Protein AF-A0A7W8VLT5-F1 (afdb_monomer)

Mean predicted aligned error: 17.82 Å

Structure (mmCIF, N/CA/C/O backbone):
data_AF-A0A7W8VLT5-F1
#
_entry.id   AF-A0A7W8VLT5-F1
#
loop_
_atom_site.group_PDB
_atom_site.id
_atom_site.type_symbol
_atom_site.label_atom_id
_atom_site.label_alt_id
_atom_site.label_comp_id
_atom_site.label_asym_id
_atom_site.label_entity_id
_atom_site.label_seq_id
_atom_site.pdbx_PDB_ins_code
_atom_site.Cartn_x
_atom_site.Cartn_y
_atom_site.Cartn_z
_atom_site.occupancy
_atom_site.B_iso_or_equiv
_atom_site.auth_seq_id
_atom_site.auth_comp_id
_atom_site.auth_asym_id
_atom_site.auth_atom_id
_atom_site.pdbx_PDB_model_num
ATOM 1 N N . MET A 1 1 ? -22.967 38.509 36.981 1.00 38.72 1 MET A N 1
ATOM 2 C CA . MET A 1 1 ? -23.270 38.522 35.534 1.00 38.72 1 MET A CA 1
ATOM 3 C C . MET A 1 1 ? -22.953 37.143 34.977 1.00 38.72 1 MET A C 1
ATOM 5 O O . MET A 1 1 ? -21.785 36.813 34.817 1.00 38.72 1 MET A O 1
ATOM 9 N N . SER A 1 2 ? -23.975 36.310 34.803 1.00 44.84 2 SER A N 1
ATOM 10 C CA . SER A 1 2 ? -23.853 34.911 34.379 1.00 44.84 2 SER A CA 1
ATOM 11 C C . SER A 1 2 ? -23.779 34.855 32.852 1.00 44.84 2 SER A C 1
ATOM 13 O O . SER A 1 2 ? -24.691 35.339 32.190 1.00 44.84 2 SER A O 1
ATOM 15 N N . LYS A 1 3 ? -22.697 34.316 32.280 1.00 49.47 3 LYS A N 1
ATOM 16 C CA . LYS A 1 3 ? -22.608 34.055 30.835 1.00 49.47 3 LYS A CA 1
ATOM 17 C C . LYS A 1 3 ? -23.332 32.742 30.539 1.00 49.47 3 LYS A C 1
ATOM 19 O O . LYS A 1 3 ? -22.852 31.683 30.932 1.00 49.47 3 LYS A O 1
ATOM 24 N N . GLU A 1 4 ? -24.483 32.822 29.882 1.00 60.16 4 GLU A N 1
ATOM 25 C CA . GLU A 1 4 ? -25.212 31.660 29.370 1.00 60.16 4 GLU A CA 1
ATOM 26 C C . GLU A 1 4 ? -24.435 31.054 28.193 1.00 60.16 4 GLU A C 1
ATOM 28 O O . GLU A 1 4 ? -24.154 31.725 27.199 1.00 60.16 4 GLU A O 1
ATOM 33 N N . ILE A 1 5 ? -24.034 29.789 28.321 1.00 64.81 5 ILE A N 1
ATOM 34 C CA . ILE A 1 5 ? -23.375 29.035 27.253 1.00 64.81 5 ILE A CA 1
ATOM 35 C C . ILE A 1 5 ? -24.486 28.504 26.347 1.00 64.81 5 ILE A C 1
ATOM 37 O O . ILE A 1 5 ? -25.205 27.584 26.733 1.00 64.81 5 ILE A O 1
ATOM 41 N N . LYS A 1 6 ? -24.647 29.092 25.157 1.00 69.12 6 LYS A N 1
ATOM 42 C CA . LYS A 1 6 ? -25.555 28.560 24.132 1.00 69.12 6 LYS A CA 1
ATOM 43 C C . LYS A 1 6 ? -25.037 27.200 23.659 1.00 69.12 6 LYS A C 1
ATOM 45 O O . LYS A 1 6 ? -23.854 27.061 23.349 1.00 69.12 6 LYS A O 1
ATOM 50 N N . SER A 1 7 ? -25.911 26.197 23.650 1.00 73.94 7 SER A N 1
ATOM 51 C CA . SER A 1 7 ? -25.563 24.837 23.239 1.00 73.94 7 SER A CA 1
ATOM 52 C C . SER A 1 7 ? -25.529 24.728 21.714 1.00 73.94 7 SER A C 1
ATOM 54 O O . SER A 1 7 ? -26.286 25.401 21.019 1.00 73.94 7 SER A O 1
ATOM 56 N N . LEU A 1 8 ? -24.717 23.810 21.184 1.00 71.38 8 LEU A N 1
ATOM 57 C CA . LEU A 1 8 ? -24.671 23.475 19.752 1.00 71.38 8 LEU A CA 1
ATOM 58 C C . LEU A 1 8 ? -26.066 23.101 19.200 1.00 71.38 8 LEU A C 1
ATOM 60 O O . LEU A 1 8 ? -26.375 23.319 18.032 1.00 71.38 8 LEU A O 1
ATOM 64 N N . ALA A 1 9 ? -26.933 22.555 20.057 1.00 78.94 9 ALA A N 1
ATOM 65 C CA . ALA A 1 9 ? -28.315 22.238 19.709 1.00 78.94 9 ALA A CA 1
ATOM 66 C C . ALA A 1 9 ? -29.186 23.490 19.482 1.00 78.94 9 ALA A C 1
ATOM 68 O O . ALA A 1 9 ? -30.119 23.446 18.678 1.00 78.94 9 ALA A O 1
ATOM 69 N N . ASP A 1 10 ? -28.881 24.597 20.162 1.00 76.81 10 ASP A N 1
ATOM 70 C CA . ASP A 1 10 ? -29.600 25.862 20.004 1.00 76.81 10 ASP A CA 1
ATOM 71 C C . ASP A 1 10 ? -29.206 26.555 18.695 1.00 76.81 10 ASP A C 1
ATOM 73 O O . ASP A 1 10 ? -30.084 27.033 17.977 1.00 76.81 10 ASP A O 1
ATOM 77 N N . GLU A 1 11 ? -27.923 26.505 18.313 1.00 76.88 11 GLU A N 1
ATOM 78 C CA . GLU A 1 11 ? -27.463 26.982 16.997 1.00 76.88 11 GLU A CA 1
ATOM 79 C C . GLU A 1 11 ? -28.143 26.232 15.843 1.00 76.88 11 GLU A C 1
ATOM 81 O O . GLU A 1 11 ? -28.586 26.849 14.872 1.00 76.88 11 GLU A O 1
ATOM 86 N N . LEU A 1 12 ? -28.296 24.907 15.957 1.00 73.19 12 LEU A N 1
ATOM 87 C CA . LEU A 1 12 ? -28.980 24.103 14.938 1.00 73.19 12 LEU A CA 1
ATOM 88 C C . LEU A 1 12 ? -30.461 24.482 14.793 1.00 73.19 12 LEU A C 1
ATOM 90 O O . LEU A 1 12 ? -30.980 24.535 13.676 1.00 73.19 12 LEU A O 1
ATOM 94 N N . ARG A 1 13 ? -31.145 24.783 15.903 1.00 74.56 13 ARG A N 1
ATOM 95 C CA . ARG A 1 13 ? -32.545 25.235 15.876 1.00 74.56 13 ARG A CA 1
ATOM 96 C C . ARG A 1 13 ? -32.697 26.621 15.260 1.00 74.56 13 ARG A C 1
ATOM 98 O O . ARG A 1 13 ? -33.650 26.832 14.508 1.00 74.56 13 ARG A O 1
ATOM 105 N N . GLU A 1 14 ? -31.788 27.549 15.551 1.00 76.62 14 GLU A N 1
ATOM 106 C CA . GLU A 1 14 ? -31.815 28.884 14.942 1.00 76.62 14 GLU A CA 1
ATOM 107 C C . GLU A 1 14 ? -31.543 28.823 13.432 1.00 76.62 14 GLU A C 1
ATOM 109 O O . GLU A 1 14 ? -32.277 29.446 12.662 1.00 76.62 14 GLU A O 1
ATOM 114 N N . ALA A 1 15 ? -30.585 28.001 12.987 1.00 73.00 15 ALA A N 1
ATOM 115 C CA . ALA A 1 15 ? -30.282 27.822 11.565 1.00 73.00 15 ALA A CA 1
ATOM 116 C C . ALA A 1 15 ? -31.477 27.270 10.765 1.00 73.00 15 ALA A C 1
ATOM 118 O O . ALA A 1 15 ? -31.729 27.698 9.638 1.00 73.00 15 ALA A O 1
ATOM 119 N N . MET A 1 16 ? -32.256 26.360 11.356 1.00 67.62 16 MET A N 1
ATOM 120 C CA . MET A 1 16 ? -33.453 25.808 10.709 1.00 67.62 16 MET A CA 1
ATOM 121 C C . MET A 1 16 ? -34.634 26.78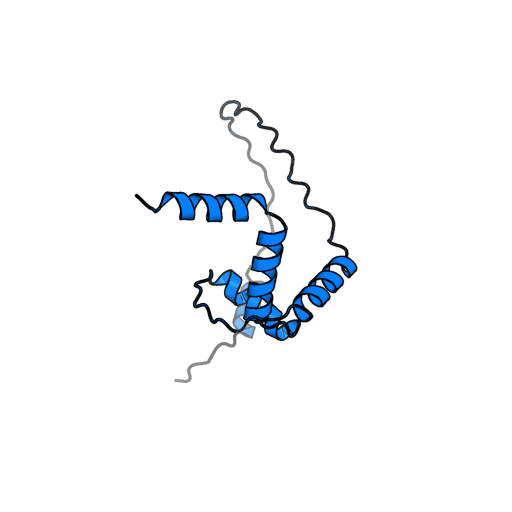4 10.679 1.00 67.62 16 MET A C 1
ATOM 123 O O . MET A 1 16 ? -35.475 26.700 9.788 1.00 67.62 16 MET A O 1
ATOM 127 N N . ARG A 1 17 ? -34.712 27.721 11.630 1.00 70.38 17 ARG A N 1
ATOM 128 C CA . ARG A 1 17 ? -35.792 28.718 11.693 1.00 70.38 17 ARG A CA 1
ATOM 129 C C . ARG A 1 17 ? -35.598 29.867 10.684 1.00 70.38 17 ARG A C 1
ATOM 131 O O . ARG A 1 17 ? -36.544 30.605 10.431 1.00 70.38 17 ARG A O 1
ATOM 138 N N . GLY A 1 18 ? -34.403 30.013 10.103 1.00 51.53 18 GLY A N 1
ATOM 139 C CA . GLY A 1 18 ? -34.009 31.149 9.258 1.00 51.53 18 GLY A CA 1
ATOM 140 C C . GLY A 1 18 ? -34.209 31.013 7.743 1.00 51.53 18 GLY A C 1
ATOM 141 O O . GLY A 1 18 ? -33.716 31.871 7.018 1.00 51.53 18 GLY A O 1
ATOM 142 N N . SER A 1 19 ? -34.890 29.982 7.233 1.00 44.44 19 SER A N 1
ATOM 143 C CA . SER A 1 19 ? -35.166 29.870 5.788 1.00 44.44 19 SER A CA 1
ATOM 144 C C . SER A 1 19 ? -36.626 30.209 5.469 1.00 44.44 19 SER A C 1
ATOM 146 O O . SER A 1 19 ? -37.488 29.350 5.652 1.00 44.44 19 SER A O 1
ATOM 148 N N . PRO A 1 20 ? -36.937 31.430 4.996 1.00 46.47 20 PRO A N 1
ATOM 149 C CA . PRO A 1 20 ? -38.191 31.684 4.314 1.00 46.47 20 PRO A CA 1
ATOM 150 C C . PRO A 1 20 ? -38.151 31.105 2.893 1.00 46.47 20 PRO A C 1
ATOM 152 O O . PRO A 1 20 ? -37.177 31.221 2.152 1.00 46.47 20 PRO A O 1
ATOM 155 N N . GLU A 1 21 ? -39.252 30.446 2.579 1.00 44.56 21 GLU A N 1
ATOM 156 C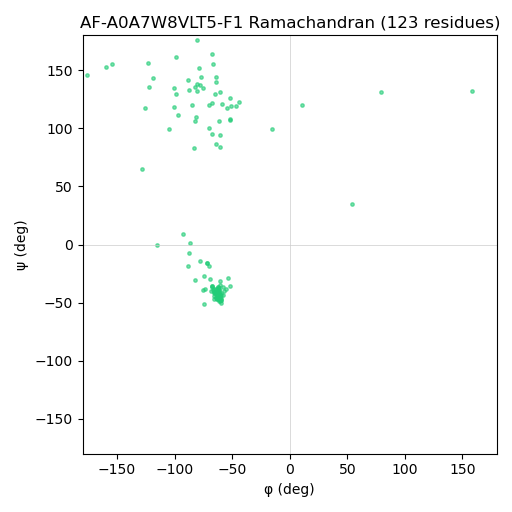 CA . GLU A 1 21 ? -39.667 29.873 1.307 1.00 44.56 21 GLU A CA 1
ATOM 157 C C . GLU A 1 21 ? -39.940 30.960 0.239 1.00 44.56 21 GLU A C 1
ATOM 159 O O . GLU A 1 21 ? -40.348 32.065 0.591 1.00 44.56 21 GLU A O 1
ATOM 164 N N . ASN A 1 22 ? -39.831 30.573 -1.045 1.00 41.78 22 ASN A N 1
ATOM 165 C CA . ASN A 1 22 ? -40.246 31.281 -2.281 1.00 41.78 22 ASN A CA 1
ATOM 166 C C . ASN A 1 22 ? -39.288 32.403 -2.768 1.00 41.78 22 ASN A C 1
ATOM 168 O O . ASN A 1 22 ? -38.767 33.180 -1.986 1.00 41.78 22 ASN A O 1
ATOM 172 N N . ASP A 1 23 ? -38.869 32.478 -4.041 1.00 39.59 23 ASP A N 1
ATOM 173 C CA . ASP A 1 23 ? -39.707 32.625 -5.234 1.00 39.59 23 ASP A CA 1
ATOM 174 C C . ASP A 1 23 ? -39.040 32.192 -6.562 1.00 39.59 23 ASP A C 1
ATOM 176 O O . ASP A 1 23 ? -37.831 32.287 -6.785 1.00 39.59 23 ASP A O 1
ATOM 180 N N . ILE A 1 24 ? -39.906 31.788 -7.490 1.00 44.97 24 ILE A N 1
ATOM 181 C CA . ILE A 1 24 ? -39.675 31.475 -8.904 1.00 44.97 24 ILE A CA 1
ATOM 182 C C . ILE A 1 24 ? -39.637 32.775 -9.736 1.00 44.97 24 ILE A C 1
ATOM 184 O O . ILE A 1 24 ? -40.598 33.538 -9.680 1.00 44.97 24 ILE A O 1
ATOM 188 N N . LYS A 1 25 ? -38.638 32.973 -10.622 1.00 40.50 25 LYS A N 1
ATOM 189 C CA . LYS A 1 25 ? -38.854 33.346 -12.051 1.00 40.50 25 LYS A CA 1
ATOM 190 C C . LYS A 1 25 ? -37.563 33.430 -12.898 1.00 40.50 25 LYS A C 1
ATOM 192 O O . LYS A 1 25 ? -36.531 33.874 -12.403 1.00 40.50 25 LYS A O 1
ATOM 197 N N . PRO A 1 26 ? -37.630 33.063 -14.198 1.00 45.53 26 PRO A N 1
ATOM 198 C CA . PRO A 1 26 ? -36.502 33.048 -15.128 1.00 45.53 26 PRO A CA 1
ATOM 199 C C . PRO A 1 26 ? -36.327 34.401 -15.835 1.00 45.53 26 PRO A C 1
ATOM 201 O O . PRO A 1 26 ? -37.308 35.027 -16.242 1.00 45.53 26 PRO A O 1
ATOM 204 N N . LYS A 1 27 ? -35.078 34.832 -16.049 1.00 40.16 27 LYS A N 1
ATOM 205 C CA . LYS A 1 27 ? -34.760 36.005 -16.876 1.00 40.16 27 LYS A CA 1
ATOM 206 C C . LYS A 1 27 ? -33.750 35.625 -17.960 1.00 40.16 27 LYS A C 1
ATOM 208 O O . LYS A 1 27 ? -32.645 35.185 -17.669 1.00 40.16 27 LYS A O 1
ATOM 213 N N . ALA A 1 28 ? -34.199 35.756 -19.204 1.00 46.12 28 ALA A N 1
ATOM 214 C CA . ALA A 1 28 ? -33.438 35.570 -20.430 1.00 46.12 28 ALA A CA 1
ATOM 215 C C . ALA A 1 28 ? -32.636 36.836 -20.777 1.00 46.12 28 ALA A C 1
ATOM 217 O O . ALA A 1 28 ? -33.196 37.927 -20.699 1.00 46.12 28 ALA A O 1
ATOM 218 N N . ALA A 1 29 ? -31.366 36.653 -21.157 1.00 43.84 29 ALA A N 1
ATOM 219 C CA . ALA A 1 29 ? -30.419 37.562 -21.839 1.00 43.84 29 ALA A CA 1
ATOM 220 C C . ALA A 1 29 ? -29.011 37.014 -21.507 1.00 43.84 29 ALA A C 1
ATOM 222 O O . ALA A 1 29 ? -28.777 36.671 -20.357 1.00 43.84 29 ALA A O 1
ATOM 223 N N . GLU A 1 30 ? -28.017 36.804 -22.363 1.00 40.44 30 GLU A N 1
ATOM 224 C CA . GLU A 1 30 ? -27.722 37.052 -23.774 1.00 40.44 30 GLU A CA 1
ATOM 225 C C . GLU A 1 30 ? -26.691 35.977 -24.194 1.00 40.44 30 GLU A C 1
ATOM 227 O O . GLU A 1 30 ? -25.976 35.422 -23.358 1.00 40.44 30 GLU A O 1
ATOM 232 N N . ARG A 1 31 ? -26.623 35.642 -25.486 1.00 45.94 31 ARG A N 1
ATOM 233 C CA . ARG A 1 31 ? -25.698 34.632 -26.037 1.00 45.94 31 ARG A CA 1
ATOM 234 C C . ARG A 1 31 ? -24.270 35.180 -26.187 1.00 45.94 31 ARG A C 1
ATOM 236 O O . ARG A 1 31 ? -24.116 36.218 -26.826 1.00 45.94 31 ARG A O 1
ATOM 243 N N . PRO A 1 32 ? -23.234 34.404 -25.817 1.00 44.44 32 PRO A N 1
ATOM 244 C CA . PRO A 1 32 ? -21.919 34.462 -26.460 1.00 44.44 32 PRO A CA 1
ATOM 245 C C . PRO A 1 32 ? -21.738 33.329 -27.509 1.00 44.44 32 PRO A C 1
ATOM 247 O O . PRO A 1 32 ? -22.494 32.353 -27.496 1.00 44.44 32 PRO A O 1
ATOM 250 N N . PRO A 1 33 ? -20.777 33.461 -28.448 1.00 50.62 33 PRO A N 1
ATOM 251 C CA . PRO A 1 33 ? -20.668 32.690 -29.701 1.00 50.62 33 PRO A CA 1
ATOM 252 C C . PRO A 1 33 ? -20.354 31.186 -29.519 1.00 50.62 33 PRO A C 1
ATOM 254 O O . PRO A 1 33 ? -19.931 30.767 -28.440 1.00 50.62 33 PRO A O 1
ATOM 257 N N . PRO A 1 34 ? -20.565 30.344 -30.558 1.00 42.88 34 PRO A N 1
ATOM 258 C CA . PRO A 1 34 ? -20.607 28.890 -30.420 1.00 42.88 34 PRO A CA 1
ATOM 259 C C . PRO A 1 34 ? -19.226 28.306 -30.105 1.00 42.88 34 PRO A C 1
ATOM 261 O O . PRO A 1 34 ? -18.406 28.085 -30.993 1.00 42.88 34 PRO A O 1
ATOM 264 N N . GLN A 1 35 ? -18.989 27.992 -28.832 1.00 46.84 35 GLN A N 1
ATOM 265 C CA . GLN A 1 35 ? -17.904 27.102 -28.440 1.00 46.84 35 GLN A CA 1
ATOM 266 C C . GLN A 1 35 ? -18.230 25.692 -28.939 1.00 46.84 35 GLN A C 1
ATOM 268 O O . GLN A 1 35 ? -19.287 25.125 -28.647 1.00 46.84 35 GLN A O 1
ATOM 273 N N . GLN A 1 36 ? -17.322 25.160 -29.756 1.00 49.91 36 GLN A N 1
ATOM 274 C CA . GLN A 1 36 ? -17.364 23.811 -30.298 1.00 49.91 36 GLN A CA 1
ATOM 275 C C . GLN A 1 36 ? -17.678 22.815 -29.181 1.00 49.91 36 GLN A C 1
ATOM 277 O O . GLN A 1 36 ? -16.935 22.681 -28.210 1.00 49.91 36 GLN A O 1
ATOM 282 N N . LYS A 1 37 ? -18.801 22.107 -29.330 1.00 44.47 37 LYS A N 1
ATOM 283 C CA . LYS A 1 37 ? -19.166 20.970 -28.490 1.00 44.47 37 LYS A CA 1
ATOM 284 C C . LYS A 1 37 ? -18.136 19.867 -28.713 1.00 44.47 37 LYS A C 1
ATOM 286 O O . LYS A 1 37 ? -18.354 18.968 -29.525 1.00 44.47 37 LYS A O 1
ATOM 291 N N . VAL A 1 38 ? -17.030 19.899 -27.975 1.00 46.97 38 VAL A N 1
ATOM 292 C CA . VAL A 1 38 ? -16.304 18.669 -27.680 1.00 46.97 38 VAL A CA 1
ATOM 293 C C . VAL A 1 38 ? -17.306 17.827 -26.903 1.00 46.97 38 VAL A C 1
ATOM 295 O O . VAL A 1 38 ? -17.666 18.153 -25.773 1.00 46.97 38 VAL A O 1
ATOM 298 N N . LYS A 1 39 ? -17.849 16.793 -27.556 1.00 47.41 39 LYS A N 1
ATOM 299 C CA . LYS A 1 39 ? -18.588 15.721 -26.892 1.00 47.41 39 LYS A CA 1
ATOM 300 C C . LYS A 1 39 ? -17.617 15.071 -25.912 1.00 47.41 39 LYS A C 1
ATOM 302 O O . LYS A 1 39 ? -17.001 14.054 -26.221 1.00 47.41 39 LYS A O 1
ATOM 307 N N . VAL A 1 40 ? -17.485 15.651 -24.724 1.00 48.62 40 VAL A N 1
ATOM 308 C CA . VAL A 1 40 ? -17.028 14.911 -23.561 1.00 48.62 40 VAL A CA 1
ATOM 309 C C . VAL A 1 40 ? -18.164 13.942 -23.294 1.00 48.62 40 VAL A C 1
ATOM 311 O O . VAL A 1 40 ? -19.210 14.292 -22.751 1.00 48.62 40 VAL A O 1
ATOM 314 N N . LYS A 1 41 ? -18.000 12.736 -23.838 1.00 51.94 41 LYS A N 1
ATOM 315 C CA . LYS A 1 41 ? -18.787 11.566 -23.472 1.00 51.94 41 LYS A CA 1
ATOM 316 C C . LYS A 1 41 ? -18.851 11.601 -21.941 1.00 51.94 41 LYS A C 1
ATOM 318 O O . LYS A 1 41 ? -17.777 11.682 -21.341 1.00 51.94 41 LYS A O 1
ATOM 323 N N . PRO A 1 42 ? -20.040 11.624 -21.312 1.00 46.03 42 PRO A N 1
ATOM 324 C CA . PRO A 1 42 ? -20.112 11.511 -19.868 1.00 46.03 42 PRO A CA 1
ATOM 325 C C . PRO A 1 42 ? -19.288 10.284 -19.521 1.00 46.03 42 PRO A C 1
ATOM 327 O O . PRO A 1 42 ? -19.547 9.207 -20.070 1.00 46.03 42 PRO A O 1
ATOM 330 N N . LEU A 1 43 ? -18.234 10.479 -18.723 1.00 52.44 43 LEU A N 1
ATOM 331 C CA . LEU A 1 43 ? -17.541 9.376 -18.092 1.00 52.44 43 LEU A CA 1
ATOM 332 C C . LEU A 1 43 ? -18.667 8.616 -17.412 1.00 52.44 43 LEU A C 1
ATOM 334 O O . LEU A 1 43 ? -19.315 9.163 -16.521 1.00 52.44 43 LEU A O 1
ATOM 338 N N . GLN A 1 44 ? -19.006 7.456 -17.974 1.00 47.44 44 GLN A N 1
ATOM 339 C CA . GLN A 1 44 ? -20.053 6.605 -17.453 1.00 47.44 44 GLN A CA 1
ATOM 340 C C . GLN A 1 44 ? -19.692 6.433 -15.991 1.00 47.44 44 GLN A C 1
ATOM 342 O O . GLN A 1 44 ? -18.673 5.818 -15.682 1.00 47.44 44 GLN A O 1
ATOM 347 N N . THR A 1 45 ? -20.465 7.066 -15.112 1.00 48.09 45 THR A N 1
ATOM 348 C CA . THR A 1 45 ? -20.429 6.805 -13.689 1.00 48.09 45 THR A CA 1
ATOM 349 C C . THR A 1 45 ? -20.803 5.343 -13.595 1.00 48.09 45 THR A C 1
ATOM 351 O O . THR A 1 45 ? -21.960 4.952 -13.751 1.00 48.09 45 THR A O 1
ATOM 354 N N . SER A 1 46 ? -19.769 4.510 -13.549 1.00 53.00 46 SER A N 1
ATOM 355 C CA . SER A 1 46 ? -19.897 3.073 -13.509 1.00 53.00 46 SER A CA 1
ATOM 356 C C . SER A 1 46 ? -20.802 2.767 -12.335 1.00 53.00 46 SER A C 1
ATOM 358 O O . SER A 1 46 ? -20.490 3.150 -11.209 1.00 53.00 46 SER A O 1
ATOM 360 N N . LYS A 1 47 ? -21.945 2.171 -12.683 1.00 53.28 47 LYS A N 1
ATOM 361 C CA . LYS A 1 47 ? -22.714 1.175 -11.942 1.00 53.28 47 LYS A CA 1
ATOM 362 C C . LYS A 1 47 ? -22.212 1.014 -10.513 1.00 53.28 47 LYS A C 1
ATOM 364 O O . LYS A 1 47 ? -21.055 0.638 -10.337 1.00 53.28 47 LYS A O 1
ATOM 369 N N . THR A 1 48 ? -23.097 1.274 -9.551 1.00 49.69 48 THR A N 1
ATOM 370 C CA . THR A 1 48 ? -23.084 0.701 -8.198 1.00 49.69 48 THR A CA 1
ATOM 371 C C . THR A 1 48 ? -22.149 -0.502 -8.169 1.00 49.69 48 THR A C 1
ATOM 373 O O . THR A 1 48 ? -22.488 -1.544 -8.724 1.00 49.69 48 THR A O 1
ATOM 376 N N . GLN A 1 49 ? -20.916 -0.317 -7.683 1.00 57.53 49 GLN A N 1
ATOM 377 C CA . GLN A 1 49 ? -19.979 -1.430 -7.599 1.00 57.53 49 GLN A CA 1
ATOM 378 C C . GLN A 1 49 ? -20.659 -2.470 -6.721 1.00 57.53 49 GLN A C 1
ATOM 380 O O . GLN A 1 49 ? -21.032 -2.155 -5.590 1.00 57.53 49 GLN A O 1
ATOM 385 N N . ASP A 1 50 ? -20.871 -3.666 -7.267 1.00 70.38 50 ASP A N 1
ATOM 386 C CA . ASP A 1 50 ? -21.519 -4.749 -6.541 1.00 70.38 50 ASP A CA 1
ATOM 387 C C . ASP A 1 50 ? -20.800 -4.925 -5.201 1.00 70.38 50 ASP A C 1
ATOM 389 O O . ASP A 1 50 ? -19.575 -5.076 -5.164 1.00 70.38 50 ASP A O 1
ATOM 393 N N . HIS A 1 51 ? -21.544 -4.881 -4.094 1.00 73.31 51 HIS A N 1
ATOM 394 C CA . HIS A 1 51 ? -20.982 -4.985 -2.742 1.00 73.31 51 HIS A CA 1
ATOM 395 C C . HIS A 1 51 ? -20.065 -6.214 -2.594 1.00 73.31 51 HIS A C 1
ATOM 397 O O . HIS A 1 51 ? -19.001 -6.121 -1.984 1.00 73.31 51 HIS A O 1
ATOM 403 N N . ALA A 1 52 ? -20.406 -7.321 -3.263 1.00 73.25 52 ALA A N 1
ATOM 404 C CA . ALA A 1 52 ? -19.588 -8.531 -3.333 1.00 73.25 52 ALA A CA 1
ATOM 405 C C . ALA A 1 52 ? -18.182 -8.285 -3.922 1.00 73.25 52 ALA A C 1
ATOM 407 O O . ALA A 1 52 ? -17.188 -8.849 -3.457 1.00 73.25 52 ALA A O 1
ATOM 408 N N . SER A 1 53 ? -18.060 -7.398 -4.916 1.00 85.81 53 SER A N 1
ATOM 409 C CA . SER A 1 53 ? -16.764 -7.023 -5.485 1.00 85.81 53 SER A CA 1
ATOM 410 C C . SER A 1 53 ? -15.910 -6.249 -4.478 1.00 85.81 53 SER A C 1
ATOM 412 O O . SER A 1 53 ? -14.693 -6.441 -4.449 1.00 85.81 53 SER A O 1
ATOM 414 N N . LEU A 1 54 ? -16.516 -5.406 -3.637 1.00 88.94 54 LEU A N 1
ATOM 415 C CA . LEU A 1 54 ? -15.796 -4.649 -2.605 1.00 88.94 54 LEU A CA 1
ATOM 416 C C . LEU A 1 54 ? -15.358 -5.535 -1.434 1.00 88.94 54 LEU A C 1
ATOM 418 O O . LEU A 1 54 ? -14.231 -5.404 -0.954 1.00 88.94 54 LEU A O 1
ATOM 422 N N . GLU A 1 55 ? -16.187 -6.489 -1.018 1.00 90.19 55 GLU A N 1
ATOM 423 C CA . GLU A 1 55 ? -15.811 -7.476 0.003 1.00 90.19 55 GLU A CA 1
ATOM 424 C C . GLU A 1 55 ? -14.621 -8.334 -0.440 1.00 90.19 55 GLU A C 1
ATOM 426 O O . GLU A 1 55 ? -13.686 -8.570 0.336 1.00 90.19 55 GLU A O 1
ATOM 431 N N . SER A 1 56 ? -14.603 -8.744 -1.712 1.00 92.69 56 SER A N 1
ATOM 432 C CA . SER A 1 56 ? -13.468 -9.473 -2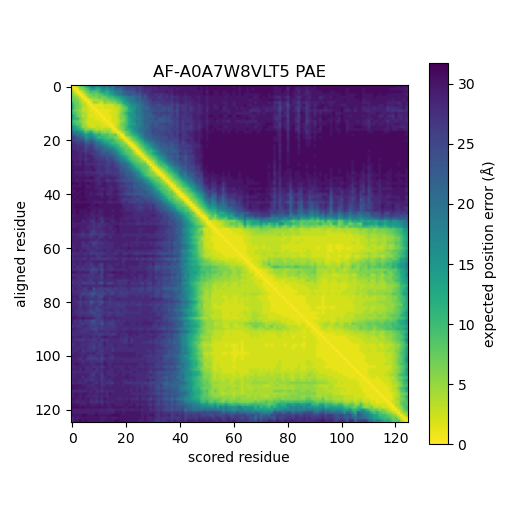.285 1.00 92.69 56 SER A CA 1
ATOM 433 C C . SER A 1 56 ? -12.176 -8.644 -2.244 1.00 92.69 56 SER A C 1
ATOM 435 O O . SER A 1 56 ? -11.108 -9.159 -1.895 1.00 92.69 56 SER A O 1
ATOM 437 N N . LEU A 1 57 ? -12.269 -7.336 -2.510 1.00 92.88 57 LEU A N 1
ATOM 438 C CA . LEU A 1 57 ? -11.139 -6.416 -2.439 1.00 92.88 57 LEU A CA 1
ATOM 439 C C . LEU A 1 57 ? -10.632 -6.281 -1.000 1.00 92.88 57 LEU A C 1
ATOM 441 O O . LEU A 1 57 ? -9.430 -6.418 -0.763 1.00 92.88 57 LEU A O 1
ATOM 445 N N . PHE A 1 58 ? -11.521 -6.081 -0.026 1.00 93.31 58 PHE A N 1
ATOM 446 C CA . PHE A 1 58 ? -11.118 -6.008 1.380 1.00 93.31 58 PHE A CA 1
ATOM 447 C C . PHE A 1 58 ? -10.494 -7.309 1.875 1.00 93.31 58 PHE A C 1
ATOM 449 O O . PHE A 1 58 ? -9.513 -7.267 2.619 1.00 93.31 58 PHE A O 1
ATOM 456 N N . THR A 1 59 ? -10.994 -8.454 1.417 1.00 93.94 59 THR A N 1
ATOM 457 C CA . THR A 1 59 ? -10.410 -9.763 1.727 1.00 93.94 59 THR A CA 1
ATOM 458 C C . THR A 1 59 ? -8.979 -9.865 1.194 1.00 93.94 59 THR A C 1
ATOM 460 O O . THR A 1 59 ? -8.064 -10.215 1.944 1.00 93.94 59 THR A O 1
ATOM 463 N N . ARG A 1 60 ? -8.748 -9.468 -0.066 1.00 95.00 60 ARG A N 1
ATOM 464 C CA . ARG A 1 60 ? -7.403 -9.418 -0.668 1.00 95.00 60 ARG A CA 1
ATOM 465 C C . ARG A 1 60 ? -6.466 -8.469 0.081 1.00 95.00 60 ARG A C 1
ATOM 467 O O . ARG A 1 60 ? -5.323 -8.839 0.340 1.00 95.00 60 ARG A O 1
ATOM 474 N N . ILE A 1 61 ? -6.945 -7.285 0.469 1.00 95.69 61 ILE A N 1
ATOM 475 C CA . ILE A 1 61 ? -6.151 -6.314 1.236 1.00 95.69 61 ILE A CA 1
ATOM 476 C C . ILE A 1 61 ? -5.769 -6.896 2.600 1.00 95.69 61 ILE A C 1
ATOM 478 O O . ILE A 1 61 ? -4.605 -6.828 2.986 1.00 95.69 61 ILE A O 1
ATOM 482 N N . LYS A 1 62 ? -6.714 -7.499 3.331 1.00 93.56 62 LYS A N 1
ATOM 483 C CA . LYS A 1 62 ? -6.453 -8.091 4.656 1.00 93.56 62 LYS A CA 1
ATOM 484 C C . LYS A 1 62 ? -5.426 -9.225 4.584 1.00 93.56 62 LYS A C 1
ATOM 486 O O . LYS A 1 62 ? -4.541 -9.292 5.444 1.00 93.56 62 LYS A O 1
ATOM 491 N N . ALA A 1 63 ? -5.499 -10.047 3.537 1.00 94.81 63 ALA A N 1
ATOM 492 C CA . ALA A 1 63 ? -4.563 -11.138 3.271 1.00 94.81 63 ALA A CA 1
ATOM 493 C C . ALA A 1 63 ? -3.168 -10.673 2.802 1.00 94.81 63 ALA A C 1
ATOM 495 O O . ALA A 1 63 ? -2.219 -11.456 2.856 1.00 94.81 63 ALA A O 1
ATOM 496 N N . HIS A 1 64 ? -3.015 -9.414 2.370 1.00 95.44 64 HIS A N 1
AT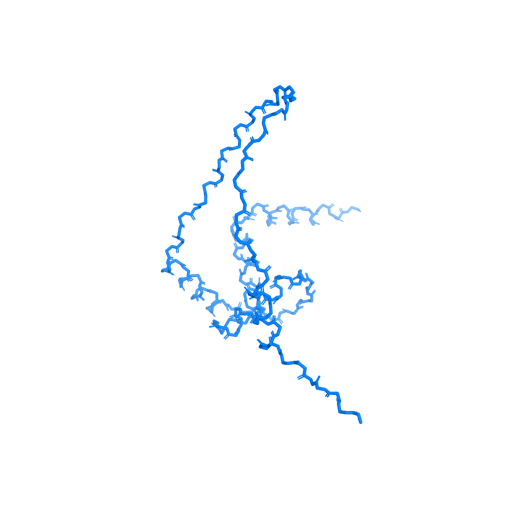OM 497 C CA . HIS A 1 64 ? -1.734 -8.876 1.905 1.00 95.44 64 HIS A CA 1
ATOM 498 C C . HIS A 1 64 ? -0.670 -8.921 3.003 1.00 95.44 64 HIS A C 1
ATOM 500 O O . HIS A 1 64 ? -0.908 -8.479 4.134 1.00 95.44 64 HIS A O 1
ATOM 506 N N . LYS A 1 65 ? 0.515 -9.438 2.680 1.00 93.25 65 LYS A N 1
ATOM 507 C CA . LYS A 1 65 ? 1.647 -9.491 3.612 1.00 93.25 65 LYS A CA 1
ATOM 508 C C . LYS A 1 65 ? 2.441 -8.191 3.529 1.00 93.25 65 LYS A C 1
ATOM 510 O O . LYS A 1 65 ? 2.748 -7.718 2.441 1.00 93.25 65 LYS A O 1
ATOM 515 N N . LEU A 1 66 ? 2.757 -7.623 4.688 1.00 91.44 66 LEU A N 1
ATOM 516 C CA . LEU A 1 66 ? 3.683 -6.499 4.781 1.00 91.44 66 LEU A CA 1
ATOM 517 C C . LEU A 1 66 ? 5.117 -7.014 4.629 1.00 91.44 66 LEU A C 1
ATOM 519 O O . LEU A 1 66 ? 5.417 -8.113 5.088 1.00 91.44 66 LEU A O 1
ATOM 523 N N . GLY A 1 67 ? 5.962 -6.221 3.973 1.00 88.31 67 GLY A N 1
ATOM 524 C CA . GLY A 1 67 ? 7.408 -6.433 3.980 1.00 88.31 67 GLY A CA 1
ATOM 525 C C . GLY A 1 67 ? 8.054 -5.877 5.250 1.00 88.31 67 GLY A C 1
ATOM 526 O O . GLY A 1 67 ? 7.390 -5.234 6.067 1.00 88.31 67 GLY A O 1
ATOM 527 N N . ASP A 1 68 ? 9.359 -6.102 5.378 1.00 90.81 68 ASP A N 1
ATOM 528 C CA . ASP A 1 68 ? 10.123 -5.755 6.583 1.00 90.81 68 ASP A CA 1
ATOM 529 C C . ASP A 1 68 ? 10.686 -4.322 6.557 1.00 90.81 68 ASP A C 1
ATOM 531 O O . ASP A 1 68 ? 11.018 -3.747 7.596 1.00 90.81 68 ASP A O 1
ATOM 535 N N . GLU A 1 69 ? 10.760 -3.711 5.373 1.00 91.62 69 GLU A N 1
ATOM 536 C CA . GLU A 1 69 ? 11.284 -2.359 5.193 1.00 91.62 69 GLU A CA 1
ATOM 537 C C . GLU A 1 69 ? 10.251 -1.277 5.532 1.00 91.62 69 GLU A C 1
ATOM 539 O O . GLU A 1 69 ? 9.076 -1.343 5.158 1.00 91.62 69 GLU A O 1
ATOM 544 N N . LYS A 1 70 ? 10.709 -0.229 6.226 1.00 91.19 70 LYS A N 1
ATOM 545 C CA . LYS A 1 70 ? 9.880 0.922 6.604 1.00 91.19 70 LYS A CA 1
ATOM 546 C C . LYS A 1 70 ? 10.127 2.095 5.667 1.00 91.19 70 LYS A C 1
ATOM 548 O O . LYS A 1 70 ? 11.266 2.480 5.428 1.00 91.19 70 LYS A O 1
ATOM 553 N N . LEU A 1 71 ? 9.041 2.723 5.226 1.00 89.75 71 LEU A N 1
ATOM 554 C CA . LEU A 1 71 ? 9.064 3.918 4.385 1.00 89.75 71 LEU A CA 1
ATOM 555 C C . LEU A 1 71 ? 8.312 5.058 5.070 1.00 89.75 71 LEU A C 1
ATOM 557 O O . LEU A 1 71 ? 7.207 4.867 5.584 1.00 89.75 71 LEU A O 1
ATOM 561 N N . LEU A 1 72 ? 8.896 6.256 5.047 1.00 94.31 72 LEU A N 1
ATOM 562 C CA . LEU A 1 72 ? 8.232 7.478 5.491 1.00 94.31 72 LEU A CA 1
ATOM 563 C C . LEU A 1 72 ? 7.649 8.200 4.275 1.00 94.31 72 LEU A C 1
ATOM 565 O O . LEU A 1 72 ? 8.381 8.722 3.440 1.00 94.31 72 LEU A O 1
ATOM 569 N N . ILE A 1 73 ? 6.321 8.228 4.180 1.00 92.19 73 ILE A N 1
ATOM 570 C CA . ILE A 1 73 ? 5.592 8.802 3.044 1.00 92.19 73 ILE A CA 1
ATOM 571 C C . ILE A 1 73 ? 4.707 9.963 3.487 1.00 92.19 73 ILE A C 1
ATOM 573 O O . ILE A 1 73 ? 4.104 9.943 4.560 1.00 92.19 73 ILE A O 1
ATOM 577 N N . ARG A 1 74 ? 4.611 10.986 2.635 1.00 95.56 74 ARG A N 1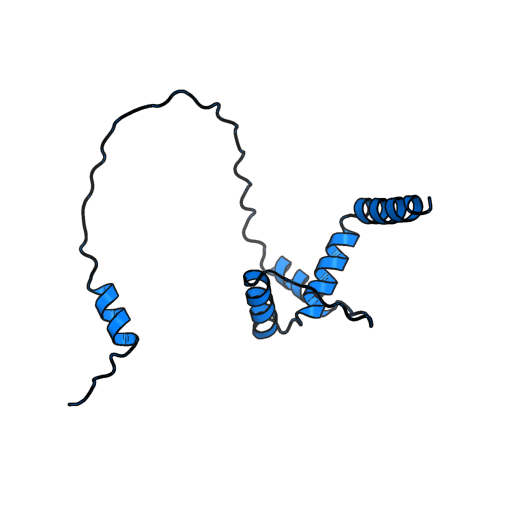
ATOM 578 C CA . ARG A 1 74 ? 3.689 12.111 2.824 1.00 95.56 74 ARG A CA 1
ATOM 579 C C . ARG A 1 74 ? 2.449 11.883 1.971 1.00 95.56 74 ARG A C 1
ATOM 581 O O . ARG A 1 74 ? 2.560 11.618 0.780 1.00 95.56 74 ARG A O 1
ATOM 588 N N . LEU A 1 75 ? 1.275 12.004 2.583 1.00 95.50 75 LEU A N 1
ATOM 589 C CA . LEU A 1 75 ? -0.019 11.841 1.923 1.00 95.50 75 LEU A CA 1
ATOM 590 C C . LEU A 1 75 ? -0.868 13.099 2.099 1.00 95.50 75 LEU A C 1
ATOM 592 O O . LEU A 1 75 ? -0.694 13.852 3.058 1.00 95.50 75 LEU A O 1
ATOM 596 N N . GLN A 1 76 ? -1.816 13.301 1.186 1.00 97.38 76 GLN A N 1
ATOM 597 C CA . GLN A 1 76 ? -2.770 14.403 1.281 1.00 97.38 76 GLN A CA 1
ATOM 598 C C . GLN A 1 76 ? -3.669 14.240 2.524 1.00 97.38 76 GLN A C 1
ATOM 600 O O . GLN A 1 76 ? -4.068 13.113 2.841 1.00 97.38 76 GLN A O 1
ATOM 605 N N . PRO A 1 77 ? -4.056 15.332 3.218 1.00 97.94 77 PRO A N 1
ATOM 606 C CA . PRO A 1 77 ? -4.852 15.249 4.447 1.00 97.94 77 PRO A CA 1
ATOM 607 C C . PRO A 1 77 ? -6.165 14.473 4.291 1.00 97.94 77 PRO A C 1
ATOM 609 O O . PRO A 1 77 ? -6.545 13.710 5.178 1.00 97.94 77 PRO A O 1
ATOM 612 N N . ASN A 1 78 ? -6.843 14.625 3.150 1.00 96.62 78 ASN A N 1
ATOM 613 C CA . ASN A 1 78 ? -8.094 13.917 2.865 1.00 96.62 78 ASN A CA 1
ATOM 614 C C . ASN A 1 78 ? -7.876 12.403 2.729 1.00 96.62 78 ASN A C 1
ATOM 616 O O . ASN A 1 78 ? -8.658 11.621 3.263 1.00 96.62 78 ASN A O 1
ATOM 620 N N . THR A 1 79 ? -6.773 11.987 2.104 1.00 96.12 79 THR A N 1
ATOM 621 C CA . THR A 1 79 ? -6.384 10.574 2.009 1.00 96.12 79 THR A CA 1
ATOM 622 C C . THR A 1 79 ? -6.101 9.991 3.391 1.00 96.12 79 THR A C 1
ATOM 624 O O . THR A 1 79 ? -6.564 8.898 3.700 1.00 96.12 79 THR A O 1
ATOM 627 N N . ILE A 1 80 ? -5.409 10.734 4.263 1.00 96.94 80 ILE A N 1
ATOM 628 C CA . ILE A 1 80 ? -5.133 10.293 5.640 1.00 96.94 80 ILE A CA 1
ATOM 629 C C . ILE A 1 80 ? -6.436 10.094 6.426 1.00 96.94 80 ILE A C 1
ATOM 631 O O . ILE A 1 80 ? -6.560 9.114 7.157 1.00 96.94 80 ILE A O 1
ATOM 635 N N . LYS A 1 81 ? -7.415 10.997 6.282 1.00 97.06 81 LYS A N 1
ATOM 636 C CA . LYS A 1 81 ? -8.729 10.856 6.935 1.00 97.06 81 LYS A CA 1
ATOM 637 C C . LYS A 1 81 ? -9.437 9.571 6.498 1.00 97.06 81 LYS A C 1
ATOM 639 O O . LYS A 1 81 ? -9.884 8.819 7.360 1.00 97.06 81 LYS A O 1
ATOM 644 N N . LEU A 1 82 ? -9.459 9.288 5.194 1.00 95.69 82 LEU A N 1
ATOM 645 C CA . LEU A 1 82 ? -10.066 8.068 4.658 1.00 95.69 82 LEU A CA 1
ATOM 646 C C . LEU A 1 82 ? -9.352 6.803 5.155 1.00 95.69 82 LEU A C 1
ATOM 648 O O . LEU A 1 82 ? -10.001 5.850 5.572 1.00 95.69 82 LEU A O 1
ATOM 652 N N . LEU A 1 83 ? -8.017 6.801 5.172 1.00 96.00 83 LEU A N 1
ATOM 653 C CA . LEU A 1 83 ? -7.231 5.676 5.689 1.00 96.00 83 LEU A CA 1
ATOM 654 C C . LEU A 1 83 ? -7.486 5.425 7.182 1.00 96.00 83 LEU A C 1
ATOM 656 O O . LEU A 1 83 ? -7.539 4.275 7.614 1.00 96.00 83 LEU A O 1
ATOM 660 N N . LYS A 1 84 ? -7.680 6.489 7.972 1.00 96.12 84 LYS A N 1
ATOM 661 C CA . LYS A 1 84 ? -8.055 6.371 9.388 1.00 96.12 84 LYS A CA 1
ATOM 662 C C . LYS A 1 84 ? -9.445 5.759 9.560 1.00 96.12 84 LYS A C 1
ATOM 664 O O . LYS A 1 84 ? -9.588 4.867 10.389 1.00 96.12 84 LYS A O 1
ATOM 669 N N . GLN A 1 85 ? -10.433 6.192 8.775 1.00 95.38 85 GLN A N 1
ATOM 670 C CA . GLN A 1 85 ? -11.777 5.597 8.778 1.00 95.38 85 GLN A CA 1
ATOM 671 C C . GLN A 1 85 ? -11.719 4.120 8.389 1.00 95.38 85 GLN A C 1
ATOM 673 O O . GLN A 1 85 ? -12.220 3.272 9.115 1.00 95.38 85 GLN A O 1
ATOM 678 N N . LEU A 1 86 ? -10.984 3.787 7.325 1.00 93.94 86 LEU A N 1
ATOM 679 C CA . LEU A 1 86 ? -10.784 2.403 6.901 1.00 93.94 86 LEU A CA 1
ATOM 680 C C . LEU A 1 86 ? -10.174 1.534 8.016 1.00 93.94 86 LEU A C 1
ATOM 682 O O . LEU A 1 86 ? -10.582 0.388 8.217 1.00 93.94 86 LEU A O 1
ATOM 686 N N . LYS A 1 87 ? -9.214 2.081 8.769 1.00 94.31 87 LYS A N 1
ATOM 687 C CA . LYS A 1 87 ? -8.602 1.385 9.904 1.00 94.31 87 LYS A CA 1
ATOM 688 C C . LYS A 1 87 ? -9.588 1.115 11.034 1.00 94.31 87 LYS A C 1
ATOM 690 O O . LYS A 1 87 ? -9.550 0.022 11.593 1.00 94.31 87 LYS A O 1
ATOM 695 N N . ILE A 1 88 ? -10.443 2.080 11.356 1.00 94.31 88 ILE A N 1
ATOM 696 C CA . ILE A 1 88 ? -11.421 1.967 12.445 1.00 94.31 88 ILE A CA 1
ATOM 697 C C . ILE A 1 88 ? -12.579 1.052 12.030 1.00 94.31 88 ILE A C 1
ATOM 699 O O . ILE A 1 88 ? -12.867 0.079 12.720 1.00 94.31 88 ILE A O 1
ATOM 703 N N . ASP A 1 89 ? -13.186 1.312 10.875 1.00 92.12 89 ASP A N 1
ATOM 704 C CA . ASP A 1 89 ? -14.456 0.698 10.478 1.00 92.12 89 ASP A CA 1
ATOM 705 C C . ASP A 1 89 ? -14.271 -0.700 9.873 1.00 92.12 89 ASP A C 1
ATOM 707 O O . ASP A 1 89 ? -15.144 -1.555 9.992 1.00 92.12 89 ASP A O 1
ATOM 711 N N . GLN A 1 90 ? -13.134 -0.951 9.212 1.00 89.00 90 GLN A N 1
ATOM 712 C CA . GLN A 1 90 ? -12.877 -2.203 8.483 1.00 89.00 90 GLN A CA 1
ATOM 713 C C . GLN A 1 90 ? -11.729 -3.031 9.071 1.00 89.00 90 GLN A C 1
ATOM 715 O O . GLN A 1 90 ? -11.439 -4.122 8.562 1.00 89.00 90 GLN A O 1
ATOM 720 N N . SER A 1 91 ? -11.084 -2.547 10.143 1.00 91.50 91 SER A N 1
ATOM 721 C CA . SER A 1 91 ? -9.911 -3.178 10.771 1.00 91.50 91 SER A CA 1
ATOM 722 C C . SER A 1 91 ? -8.764 -3.443 9.781 1.00 91.50 91 SER A C 1
ATOM 724 O O . SER A 1 91 ? -8.061 -4.450 9.869 1.00 91.50 91 SER A O 1
ATOM 726 N N . ILE A 1 92 ? -8.583 -2.555 8.797 1.00 93.81 92 ILE A N 1
ATOM 727 C CA . ILE A 1 92 ? -7.493 -2.632 7.815 1.00 93.81 92 ILE A CA 1
ATOM 728 C C . ILE A 1 92 ? -6.396 -1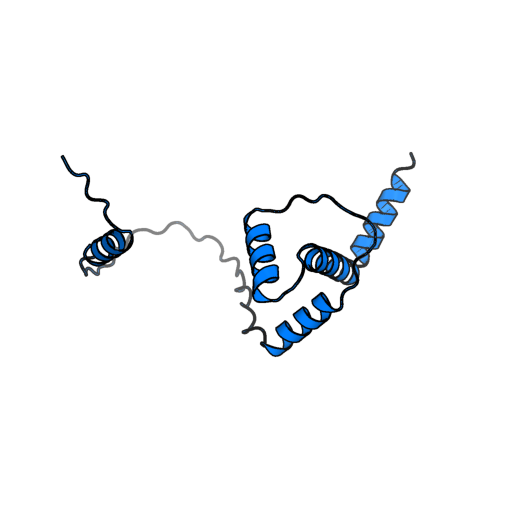.653 8.219 1.00 93.81 92 ILE A C 1
ATOM 730 O O . ILE A 1 92 ? -6.610 -0.445 8.254 1.00 93.81 92 ILE A O 1
ATOM 734 N N . ASP A 1 93 ? -5.193 -2.155 8.495 1.00 93.69 93 ASP A N 1
ATOM 735 C CA . ASP A 1 93 ? -4.079 -1.266 8.813 1.00 93.69 93 ASP A CA 1
ATOM 736 C C . ASP A 1 93 ? -3.707 -0.357 7.626 1.00 93.69 93 ASP A C 1
ATOM 738 O O . ASP A 1 93 ? -3.667 -0.789 6.471 1.00 93.69 93 ASP A O 1
ATOM 742 N N . MET A 1 94 ? -3.403 0.910 7.925 1.00 94.69 94 MET A N 1
ATOM 743 C CA . MET A 1 94 ? -3.092 1.926 6.916 1.00 94.69 94 MET A CA 1
ATOM 744 C C . MET A 1 94 ? -1.872 1.535 6.076 1.00 94.69 94 MET A C 1
ATOM 746 O O . MET A 1 94 ? -1.916 1.649 4.852 1.00 94.69 94 MET A O 1
ATOM 750 N N . ASN A 1 95 ? -0.808 1.019 6.703 1.00 94.06 95 ASN A N 1
ATOM 751 C CA . ASN A 1 95 ? 0.403 0.624 5.984 1.00 94.06 95 ASN A CA 1
ATOM 752 C C . ASN A 1 95 ? 0.128 -0.586 5.088 1.00 94.06 95 ASN A C 1
ATOM 754 O O . ASN A 1 95 ? 0.637 -0.653 3.970 1.00 94.06 95 ASN A O 1
ATOM 758 N N . LYS A 1 96 ? -0.719 -1.517 5.548 1.00 94.75 96 LYS A N 1
ATOM 759 C CA . LYS A 1 96 ? -1.142 -2.679 4.754 1.00 94.75 96 LYS A CA 1
ATOM 760 C C . LYS A 1 96 ? -1.920 -2.250 3.514 1.00 94.75 96 LYS A C 1
ATOM 762 O O . LYS A 1 96 ? -1.612 -2.733 2.427 1.00 94.75 96 LYS A O 1
ATOM 767 N N . PHE A 1 97 ? -2.868 -1.322 3.655 1.00 95.81 97 PHE A N 1
ATOM 768 C CA . PHE A 1 97 ? -3.603 -0.773 2.514 1.00 95.81 97 PHE A CA 1
ATOM 769 C C . PHE A 1 97 ? -2.663 -0.106 1.505 1.00 95.81 97 PHE A C 1
ATOM 771 O O . PHE A 1 97 ? -2.743 -0.388 0.313 1.00 95.81 97 PHE A O 1
ATOM 778 N N . ILE A 1 98 ? -1.745 0.741 1.979 1.00 95.56 98 ILE A N 1
ATOM 779 C CA . ILE A 1 98 ? -0.810 1.466 1.110 1.00 95.56 98 ILE A CA 1
ATOM 780 C C . ILE A 1 98 ? 0.131 0.497 0.385 1.00 95.56 98 ILE A C 1
ATOM 782 O O . ILE A 1 98 ? 0.307 0.607 -0.827 1.00 95.56 98 ILE A O 1
ATOM 786 N N . SER A 1 99 ? 0.693 -0.478 1.105 1.00 95.31 99 SER A N 1
ATOM 787 C CA . SER A 1 99 ? 1.554 -1.513 0.525 1.00 95.31 99 SER A CA 1
ATOM 788 C C . SER A 1 99 ? 0.811 -2.337 -0.530 1.00 95.31 99 SER A C 1
ATOM 790 O O . SER A 1 99 ? 1.341 -2.547 -1.621 1.00 95.31 99 SER A O 1
ATOM 792 N N . PHE A 1 100 ? -0.429 -2.750 -0.244 1.00 96.50 100 PHE A N 1
ATOM 793 C CA . PHE A 1 100 ? -1.262 -3.474 -1.203 1.00 96.50 100 PHE A CA 1
ATOM 794 C C . PHE A 1 100 ? -1.549 -2.632 -2.447 1.00 96.50 100 PHE A C 1
ATOM 796 O O . PHE A 1 100 ? -1.359 -3.115 -3.558 1.00 96.50 100 PHE A O 1
ATOM 803 N N . ALA A 1 101 ? -1.980 -1.379 -2.270 1.00 95.38 101 ALA A N 1
ATOM 804 C CA . ALA A 1 101 ? -2.339 -0.496 -3.375 1.00 95.38 101 ALA A CA 1
ATOM 805 C C . ALA A 1 101 ? -1.146 -0.235 -4.301 1.00 95.38 101 ALA A C 1
ATOM 807 O O . ALA A 1 101 ? -1.289 -0.306 -5.519 1.00 95.38 101 ALA A O 1
ATOM 808 N N . LEU A 1 102 ? 0.040 0.005 -3.733 1.00 95.00 102 LEU A N 1
ATOM 809 C CA . LEU A 1 102 ? 1.262 0.180 -4.513 1.00 95.00 102 LEU A CA 1
ATOM 810 C C . LEU A 1 102 ? 1.636 -1.103 -5.267 1.00 95.00 102 LEU A C 1
ATOM 812 O O . LEU A 1 102 ? 1.950 -1.050 -6.454 1.00 95.00 102 LEU A O 1
ATOM 816 N N . HIS A 1 103 ? 1.570 -2.256 -4.599 1.00 94.50 103 HIS A N 1
ATOM 817 C CA . HIS A 1 103 ? 1.873 -3.544 -5.218 1.00 94.50 103 HIS A CA 1
ATOM 818 C C . HIS A 1 103 ? 0.898 -3.883 -6.358 1.00 94.50 103 HIS A C 1
ATOM 820 O O . HIS A 1 103 ? 1.329 -4.276 -7.440 1.00 94.50 103 HIS A O 1
ATOM 826 N N . ASP A 1 104 ? -0.408 -3.718 -6.139 1.00 95.25 104 ASP A N 1
ATOM 827 C CA . ASP A 1 104 ? -1.445 -3.979 -7.144 1.00 95.25 104 ASP A CA 1
ATOM 828 C C . ASP A 1 104 ? -1.315 -3.012 -8.334 1.00 95.25 104 ASP A C 1
ATOM 830 O O . ASP A 1 104 ? -1.355 -3.449 -9.485 1.00 95.25 104 ASP A O 1
ATOM 834 N N . PHE A 1 105 ? -1.024 -1.732 -8.069 1.00 95.94 105 PHE A N 1
ATOM 835 C CA . PHE A 1 105 ? -0.750 -0.740 -9.108 1.00 95.94 105 PHE A CA 1
ATOM 836 C C . PHE A 1 105 ? 0.463 -1.117 -9.967 1.00 95.94 105 PHE A C 1
ATOM 838 O O . PHE A 1 105 ? 0.365 -1.115 -11.193 1.00 95.94 105 PHE A O 1
ATOM 845 N N . LEU A 1 106 ? 1.595 -1.482 -9.358 1.00 95.19 106 LEU A N 1
ATOM 846 C CA . LEU A 1 106 ? 2.792 -1.885 -10.107 1.00 95.19 106 LEU A CA 1
ATOM 847 C C . LEU A 1 106 ? 2.562 -3.182 -10.891 1.00 95.19 106 LEU A C 1
ATOM 849 O O . LEU A 1 106 ? 2.951 -3.274 -12.054 1.00 95.19 106 LEU A O 1
ATOM 853 N N . LYS A 1 107 ? 1.870 -4.162 -10.298 1.00 94.38 107 LYS A N 1
ATOM 854 C CA . LYS A 1 107 ? 1.518 -5.421 -10.970 1.00 94.38 107 LYS A CA 1
ATOM 855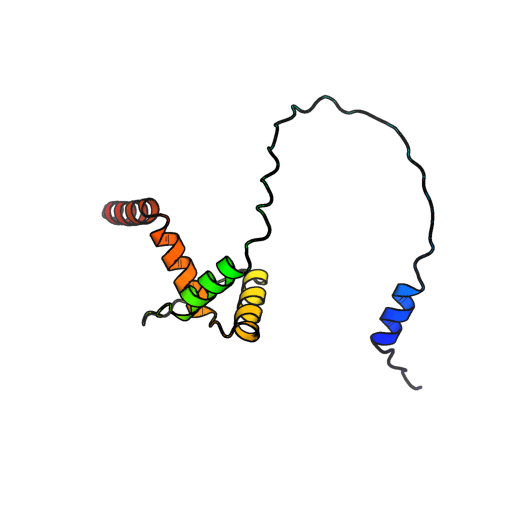 C C . LYS A 1 107 ? 0.617 -5.194 -12.188 1.00 94.38 107 LYS A C 1
ATOM 857 O O . LYS A 1 107 ? 0.785 -5.873 -13.197 1.00 94.38 107 LYS A O 1
ATOM 862 N N . GLY A 1 108 ? -0.317 -4.247 -12.101 1.00 95.94 108 GLY A N 1
ATOM 863 C CA . GLY A 1 108 ? -1.177 -3.850 -13.218 1.00 95.94 108 GLY A CA 1
ATOM 864 C C . GLY A 1 108 ? -0.458 -3.052 -14.311 1.00 95.94 108 GLY A C 1
ATOM 865 O O . GLY A 1 108 ? -0.979 -2.943 -15.417 1.00 95.94 108 GLY A O 1
ATOM 866 N N . ASN A 1 109 ? 0.738 -2.522 -14.032 1.00 95.81 109 ASN A N 1
ATOM 867 C CA . ASN A 1 109 ? 1.492 -1.653 -14.936 1.00 95.81 109 ASN A CA 1
ATOM 868 C C . ASN A 1 109 ? 2.939 -2.154 -15.131 1.00 95.81 109 ASN A C 1
ATOM 870 O O . ASN A 1 109 ? 3.888 -1.455 -14.768 1.00 95.81 109 ASN A O 1
ATOM 874 N N . PRO A 1 110 ? 3.158 -3.336 -15.739 1.00 94.44 110 PR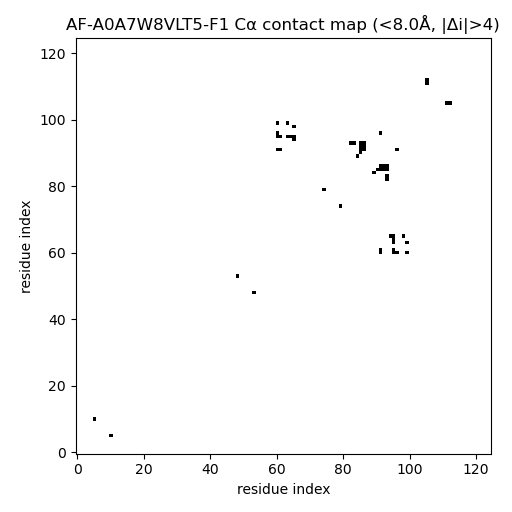O A N 1
ATOM 875 C CA . PRO A 1 110 ? 4.503 -3.893 -15.911 1.00 94.44 110 PRO A CA 1
ATOM 876 C C . PRO A 1 110 ? 5.426 -2.998 -16.753 1.00 94.44 110 PRO A C 1
ATOM 878 O O . PRO A 1 110 ? 6.622 -2.937 -16.487 1.00 94.44 110 PRO A O 1
ATOM 881 N N . ALA A 1 111 ? 4.879 -2.243 -17.713 1.00 94.75 111 ALA A N 1
ATOM 882 C CA . ALA A 1 111 ? 5.646 -1.291 -18.518 1.00 94.75 111 ALA A CA 1
ATOM 883 C C . ALA A 1 111 ? 6.301 -0.184 -17.670 1.00 94.75 111 ALA A C 1
ATOM 885 O O . ALA A 1 111 ? 7.421 0.225 -17.963 1.00 94.75 111 ALA A O 1
ATOM 886 N N . LEU A 1 112 ? 5.640 0.261 -16.593 1.00 92.44 112 LEU A N 1
ATOM 887 C CA . LEU A 1 112 ? 6.215 1.230 -15.659 1.00 92.44 112 LEU A CA 1
ATOM 888 C C . LEU A 1 112 ? 7.429 0.638 -14.935 1.00 92.44 112 LEU A C 1
ATOM 890 O O . LEU A 1 112 ? 8.437 1.318 -14.774 1.00 92.44 112 LEU A O 1
ATOM 894 N N . ILE A 1 113 ? 7.353 -0.634 -14.532 1.00 91.31 113 ILE A N 1
ATOM 895 C CA . ILE A 1 113 ? 8.474 -1.332 -13.889 1.00 91.31 113 ILE A CA 1
ATOM 896 C C . ILE A 1 113 ? 9.666 -1.402 -14.846 1.00 91.31 113 ILE A C 1
ATOM 898 O O . ILE A 1 113 ? 10.787 -1.107 -14.434 1.00 91.31 113 ILE A O 1
ATOM 902 N N . THR A 1 114 ? 9.432 -1.771 -16.109 1.00 93.19 114 THR A N 1
ATOM 903 C CA . THR A 1 114 ? 10.480 -1.809 -17.139 1.00 93.19 114 THR A CA 1
ATOM 904 C C . THR A 1 114 ? 11.108 -0.433 -17.332 1.00 93.19 114 THR A C 1
ATOM 906 O O . THR A 1 114 ? 12.318 -0.302 -17.202 1.00 93.19 114 THR A O 1
ATOM 909 N N . TYR A 1 115 ? 10.293 0.607 -17.513 1.00 94.44 115 TYR A N 1
ATOM 910 C CA . TYR A 1 115 ? 10.783 1.973 -17.693 1.00 94.44 115 TYR A CA 1
ATOM 911 C C . TYR A 1 115 ? 11.638 2.464 -16.513 1.00 94.44 115 TYR A C 1
ATOM 913 O O . TYR A 1 115 ? 12.704 3.037 -16.721 1.00 94.44 115 TYR A O 1
ATOM 921 N N . ILE A 1 116 ? 11.211 2.208 -15.268 1.00 90.12 116 ILE A N 1
ATOM 922 C CA . ILE A 1 116 ? 11.998 2.562 -14.076 1.00 90.12 116 ILE A CA 1
ATOM 923 C C . ILE A 1 116 ? 13.355 1.848 -14.108 1.00 90.12 116 ILE A C 1
ATOM 925 O O . ILE A 1 116 ? 14.383 2.493 -13.912 1.00 90.12 116 ILE A O 1
ATOM 929 N N . LYS A 1 117 ? 13.381 0.540 -14.390 1.00 89.56 117 LYS A N 1
ATOM 930 C CA . LYS A 1 117 ? 14.631 -0.236 -14.457 1.00 89.56 117 LYS A CA 1
ATOM 931 C C . LYS A 1 117 ? 15.568 0.269 -15.552 1.00 89.56 117 LYS A C 1
ATOM 933 O O . LYS A 1 117 ? 16.753 0.448 -15.292 1.00 89.56 117 LYS A O 1
ATOM 938 N N . ASP A 1 118 ? 15.035 0.539 -16.736 1.00 91.25 118 ASP A N 1
ATOM 939 C CA . ASP A 1 118 ? 15.822 1.020 -17.871 1.00 91.25 118 ASP A CA 1
ATOM 940 C C . ASP A 1 118 ? 16.392 2.415 -17.602 1.00 91.25 118 ASP A C 1
ATOM 942 O O . ASP A 1 118 ? 17.552 2.670 -17.915 1.00 91.25 118 ASP A O 1
ATOM 946 N N . SER A 1 119 ? 15.620 3.292 -16.947 1.00 86.12 119 SER A N 1
ATOM 947 C CA . SER A 1 119 ? 16.103 4.619 -16.555 1.00 86.12 119 SER A CA 1
ATOM 948 C C . SER A 1 119 ? 17.273 4.545 -15.574 1.00 86.12 119 SER A C 1
ATOM 950 O O . SER A 1 119 ? 18.219 5.308 -15.715 1.00 86.12 119 SER A O 1
ATOM 952 N N . LEU A 1 120 ? 17.262 3.593 -14.632 1.00 75.25 120 LEU A N 1
ATOM 953 C CA . LEU A 1 120 ? 18.360 3.397 -13.679 1.00 75.25 120 LEU A CA 1
ATOM 954 C C . LEU A 1 120 ? 19.639 2.897 -14.362 1.00 75.25 120 LEU A C 1
ATOM 956 O O . LEU A 1 120 ? 20.722 3.341 -13.999 1.00 75.25 120 LEU A O 1
ATOM 960 N N . ASN A 1 121 ? 19.519 2.047 -15.385 1.00 70.19 121 ASN A N 1
ATOM 961 C CA . ASN A 1 121 ? 20.667 1.576 -16.170 1.00 70.19 121 ASN A CA 1
ATOM 962 C C . ASN A 1 121 ? 21.284 2.677 -17.054 1.00 70.19 121 ASN A C 1
ATOM 964 O O . ASN A 1 121 ? 22.411 2.531 -17.513 1.00 70.19 121 ASN A O 1
ATOM 968 N N . GLN A 1 122 ? 20.551 3.763 -17.317 1.00 60.44 122 GLN A N 1
ATOM 969 C CA . GLN A 1 122 ? 21.040 4.916 -18.080 1.00 60.44 122 GLN A CA 1
ATOM 970 C C . GLN A 1 122 ? 21.746 5.972 -17.210 1.00 60.44 122 GLN A C 1
ATOM 972 O O . GLN A 1 122 ? 22.312 6.910 -17.764 1.00 60.44 122 GLN A O 1
ATOM 977 N N . PHE A 1 123 ? 21.724 5.840 -15.876 1.00 54.81 123 PHE A N 1
ATOM 978 C CA . PHE A 1 123 ? 22.395 6.767 -14.951 1.00 54.81 123 PHE A CA 1
ATOM 979 C C . PHE A 1 123 ? 23.873 6.431 -14.671 1.00 54.81 123 PHE A C 1
ATOM 981 O O . PHE A 1 123 ? 24.516 7.176 -13.935 1.00 54.81 123 PHE A O 1
ATOM 988 N N . ASP A 1 124 ? 24.431 5.377 -15.276 1.00 49.84 124 ASP A N 1
ATOM 989 C CA . ASP A 1 124 ? 25.886 5.184 -15.371 1.00 49.84 124 ASP A CA 1
ATOM 990 C C . ASP A 1 124 ? 26.427 5.994 -16.566 1.00 49.84 124 ASP A C 1
ATOM 992 O O . ASP A 1 124 ? 26.586 5.455 -17.664 1.00 49.84 124 ASP A O 1
ATOM 996 N N . LEU A 1 125 ? 26.677 7.297 -16.376 1.00 36.88 125 LEU A N 1
ATOM 99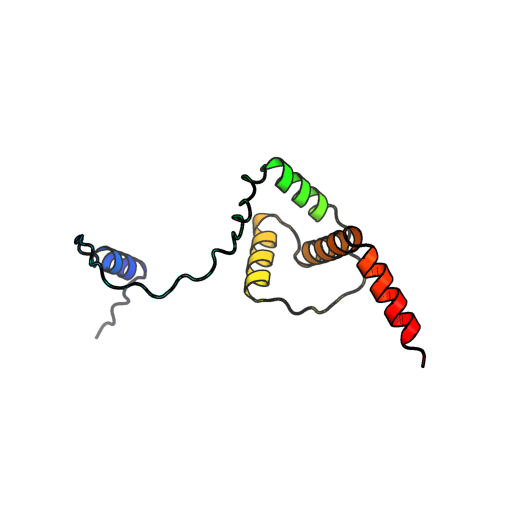7 C CA . LEU A 1 125 ? 27.486 8.116 -17.295 1.00 36.88 125 LEU A CA 1
ATOM 998 C C . LEU A 1 125 ? 28.314 9.172 -16.551 1.00 36.88 125 LEU A C 1
ATOM 1000 O O . LEU A 1 125 ? 27.712 9.986 -15.814 1.00 36.88 125 LEU A O 1
#

Radius of gyration: 26.28 Å; Cα contacts (8 Å, |Δi|>4): 28; chains: 1; bounding box: 68×50×66 Å

Solvent-accessible surface area (backbone atoms only — not comparable to full-atom values): 8361 Å² total; per-residue (Å²): 138,84,84,82,80,82,49,75,69,54,56,55,52,54,63,69,71,68,68,83,80,88,86,89,84,90,82,91,86,82,88,77,80,90,73,79,80,74,79,72,68,74,75,73,78,72,65,83,72,55,66,70,61,53,53,53,48,53,51,52,42,68,69,48,80,79,77,93,79,87,81,93,81,90,74,56,72,70,57,52,52,51,40,51,47,40,30,69,78,66,71,39,54,53,68,43,48,52,54,40,53,53,51,54,52,48,68,76,34,57,67,58,56,49,53,54,54,54,54,59,69,64,68,78,122

Sequence (125 aa):
MSKEIKSLADELREAMRGSPENDIKPKAAERPPPQQKVKVKPLQTSKTQDHASLESLFTRIKAHKLGDEKLLIRLQPNTIKLLKQLKIDQSIDMNKFISFALHDFLKGNPALITYIKDSLNQFDL

pLDDT: mean 75.82, std 21.14, range [36.88, 97.94]

Secondary structure (DSSP, 8-state):
-------HHHHHHHHHHT------------PPP-----------------HHHHHHHHHHHHHPPP-S--------HHHHHHHHHHHHHH---HHHHHHHHHHHHHHH-HHHHHHHHHHHHT---

Foldseek 3Di:
DDDDDDDPVNVVVVVVVPDDDDDDDDDDDDDDDDDDPPPPPPPPPDDDPPVVVVVVVLVVLQPADDDPDDDDDDDDPVVVVVLVCCCVVVVGHSNSNVVVVVVVVCVVCVVVVVVVVVVVVVPPD